Protein AF-A0A9X0CPQ0-F1 (afdb_monomer_lite)

Sequence (81 aa):
MKYSSSFNVGFVLYTGEDIDQYQKGNFKKQVEFVKGIAKTLKEDGDDTKVGVITYSDNPYVKLRFDENATHAELGTVFGQY

InterPro domains:
  IPR002035 von Willebrand factor, type A [PF00092] (23-73)
  IPR002035 von Willebrand factor, type A [PS50234] (8-81)
  IPR036465 von Willebrand factor A-like domain superfamily [G3DSA:3.40.50.410] (2-78)
  IPR036465 von Willebrand factor A-like domain superfamily [SSF53300] (23-74)

Radius of gyration: 13.7 Å; chains: 1; bounding box: 35×22×36 Å

Organism: NCBI:txid174260

Secondary structure (DSSP, 8-state):
-------EEEEEEE--TTTTSSSTTHHHHHHHHHHHHHHHH--TTSS-EEEEEEESSSEEEEE-GGG---HHHHHHHHHT-

Foldseek 3Di:
DDPQPAEEDEDEAEDEPCCCVPHPCSSVVRLVVVLVVVPVNDDQPHLHFYWYWYDDPDIDTQGDRVVSDDNVNSVVSSVVD

pLDDT: mean 86.74, std 12.14, range [35.34, 96.38]

Structure (mmCIF, N/CA/C/O backbone):
data_AF-A0A9X0CPQ0-F1
#
_entry.id   AF-A0A9X0CPQ0-F1
#
loop_
_atom_site.group_PDB
_atom_site.id
_atom_site.type_symbol
_atom_site.label_atom_id
_atom_site.label_alt_id
_atom_site.label_comp_id
_atom_site.label_asym_id
_atom_site.label_entity_id
_atom_site.label_seq_id
_atom_site.pdbx_PDB_ins_code
_atom_site.Cartn_x
_atom_site.Cartn_y
_atom_site.Cartn_z
_atom_site.occupancy
_atom_site.B_iso_or_equiv
_atom_site.auth_seq_id
_atom_site.auth_comp_id
_atom_site.auth_asym_id
_atom_site.auth_atom_id
_atom_site.pdbx_PDB_model_num
ATOM 1 N N . MET A 1 1 ? -27.117 8.670 14.633 1.00 35.34 1 MET A N 1
ATOM 2 C CA . MET A 1 1 ? -27.175 7.432 13.827 1.00 35.34 1 MET A CA 1
ATOM 3 C C . MET A 1 1 ? -25.788 7.193 13.257 1.00 35.34 1 MET A C 1
ATOM 5 O O . MET A 1 1 ? -25.357 7.966 12.415 1.00 35.34 1 MET A O 1
ATOM 9 N N . LYS A 1 2 ? -25.049 6.223 13.803 1.00 43.50 2 LYS A N 1
ATOM 10 C CA . LYS A 1 2 ? -23.719 5.839 13.316 1.00 43.50 2 LYS A CA 1
ATOM 11 C C . LYS A 1 2 ? -23.974 4.780 12.244 1.00 43.50 2 LYS A C 1
ATOM 13 O O . LYS A 1 2 ? -24.496 3.721 12.582 1.00 43.50 2 LYS A O 1
ATOM 18 N N . TYR A 1 3 ? -23.723 5.075 10.972 1.00 48.16 3 TYR A N 1
ATOM 19 C CA . TYR A 1 3 ? -23.652 4.009 9.973 1.00 48.16 3 TYR A CA 1
ATOM 20 C C . TYR A 1 3 ? -22.487 3.115 10.401 1.00 48.16 3 TYR A C 1
ATOM 22 O O . TYR A 1 3 ? -21.337 3.522 10.322 1.00 48.16 3 TYR A O 1
ATOM 30 N N . SER A 1 4 ? -22.793 1.956 10.972 1.00 54.91 4 SER A N 1
ATOM 31 C CA . SER A 1 4 ? -21.804 0.974 11.413 1.00 54.91 4 SER A CA 1
ATOM 32 C C . SER A 1 4 ? -22.062 -0.323 10.667 1.00 54.91 4 SER A C 1
ATOM 34 O O . SER A 1 4 ? -22.319 -1.366 11.259 1.00 54.91 4 SER A O 1
ATOM 36 N N . SER A 1 5 ? -22.068 -0.245 9.343 1.00 64.81 5 SER A N 1
ATOM 37 C CA . SER A 1 5 ? -21.816 -1.420 8.526 1.00 64.81 5 SER A CA 1
ATOM 38 C C . SER A 1 5 ? -20.305 -1.522 8.382 1.00 64.81 5 SER A C 1
ATOM 40 O O . SER A 1 5 ? -19.725 -0.844 7.537 1.00 64.81 5 SER A O 1
ATOM 42 N N . SER A 1 6 ? -19.673 -2.308 9.248 1.00 76.00 6 SER A N 1
ATOM 43 C CA . SER A 1 6 ? -18.278 -2.714 9.089 1.00 76.00 6 SER A CA 1
ATOM 44 C C . SER A 1 6 ? -18.139 -3.400 7.728 1.00 76.00 6 SER A C 1
ATOM 46 O O . SER A 1 6 ? -18.943 -4.274 7.395 1.00 76.00 6 SER A O 1
ATOM 48 N N . PHE A 1 7 ? -17.166 -2.996 6.917 1.00 85.06 7 PHE A N 1
ATOM 49 C CA . PHE A 1 7 ? -16.914 -3.606 5.612 1.00 85.06 7 PHE A CA 1
ATOM 50 C C . PHE A 1 7 ? -15.436 -3.957 5.468 1.00 85.06 7 PHE A C 1
ATOM 52 O O . PHE A 1 7 ? -14.574 -3.406 6.145 1.00 85.06 7 PHE A O 1
ATOM 59 N N . ASN A 1 8 ? -15.139 -4.894 4.574 1.00 90.06 8 ASN A N 1
ATOM 60 C CA . ASN A 1 8 ? -13.766 -5.260 4.252 1.00 90.06 8 ASN A CA 1
ATOM 61 C C . ASN A 1 8 ? -13.445 -4.740 2.854 1.00 90.06 8 ASN A C 1
ATOM 63 O O . ASN A 1 8 ? -14.224 -4.954 1.924 1.00 90.06 8 ASN A O 1
ATOM 67 N N . VAL A 1 9 ? -12.303 -4.076 2.701 1.00 91.94 9 VAL A N 1
ATOM 68 C CA . VAL A 1 9 ? -11.849 -3.521 1.422 1.00 91.94 9 VAL A CA 1
ATOM 69 C C . VAL A 1 9 ? -10.475 -4.068 1.058 1.00 91.94 9 VAL A C 1
ATOM 71 O O . VAL A 1 9 ? -9.480 -3.831 1.741 1.00 91.94 9 VAL A O 1
ATOM 74 N N . GLY A 1 10 ? -10.425 -4.836 -0.029 1.00 94.06 10 GLY A N 1
ATOM 75 C CA . GLY A 1 10 ? -9.185 -5.363 -0.588 1.00 94.06 10 GLY A CA 1
ATOM 76 C C . GLY A 1 10 ? -8.684 -4.488 -1.730 1.00 94.06 10 GLY A C 1
ATOM 77 O O . GLY A 1 10 ? -9.429 -4.220 -2.670 1.00 94.06 10 GLY A O 1
ATOM 78 N N . PHE A 1 11 ? -7.418 -4.087 -1.676 1.00 95.25 11 PHE A N 1
ATOM 79 C CA . PHE A 1 11 ? -6.736 -3.403 -2.768 1.00 95.25 11 PHE A CA 1
ATOM 80 C C . PHE A 1 11 ? -5.810 -4.371 -3.500 1.00 95.25 11 PHE A C 1
ATOM 82 O O . PHE A 1 11 ? -5.015 -5.076 -2.877 1.00 95.25 11 PHE A O 1
ATOM 89 N N . VAL A 1 12 ? -5.895 -4.375 -4.829 1.00 96.38 12 VAL A N 1
ATOM 90 C CA . VAL A 1 12 ? -5.034 -5.174 -5.706 1.00 96.38 12 VAL A CA 1
ATOM 91 C C . VAL A 1 12 ? -4.213 -4.208 -6.557 1.00 96.38 12 VAL A C 1
ATOM 93 O O . VAL A 1 12 ? -4.758 -3.496 -7.396 1.00 96.38 12 VAL A O 1
ATOM 96 N N . LEU A 1 13 ? -2.914 -4.124 -6.275 1.00 95.19 13 LEU A N 1
ATOM 97 C CA . LEU A 1 13 ? -1.999 -3.129 -6.829 1.00 95.19 13 LEU A CA 1
ATOM 98 C C . LEU A 1 13 ? -1.113 -3.764 -7.891 1.00 95.19 13 LEU A C 1
ATOM 100 O O . LEU A 1 13 ? -0.383 -4.709 -7.601 1.00 95.19 13 LEU A O 1
ATOM 104 N N . TYR A 1 14 ? -1.119 -3.196 -9.092 1.00 95.00 14 TYR A N 1
ATOM 105 C CA . TYR A 1 14 ? -0.154 -3.566 -10.116 1.00 95.00 14 TYR A CA 1
ATOM 106 C C . TYR A 1 14 ? 1.246 -3.061 -9.747 1.00 95.00 14 TYR A C 1
ATOM 108 O O . TYR A 1 14 ? 1.377 -1.939 -9.252 1.00 95.00 14 TYR A O 1
ATOM 116 N N . THR A 1 15 ? 2.271 -3.883 -9.973 1.00 93.44 15 THR A N 1
ATOM 117 C CA . THR A 1 15 ? 3.688 -3.582 -9.699 1.00 93.44 15 THR A CA 1
ATOM 118 C C . THR A 1 15 ? 4.610 -4.061 -10.825 1.00 93.44 15 THR A C 1
ATOM 120 O O . THR A 1 15 ? 5.763 -4.406 -10.568 1.00 93.44 15 THR A O 1
ATOM 123 N N . GLY A 1 16 ? 4.103 -4.180 -12.056 1.00 94.56 16 GLY A N 1
ATOM 124 C CA . GLY A 1 16 ? 4.913 -4.615 -13.196 1.00 94.56 16 GLY A CA 1
ATOM 125 C C . GLY A 1 16 ? 5.939 -3.573 -13.643 1.00 94.56 16 GLY A C 1
ATOM 126 O O . GLY A 1 16 ? 5.847 -2.395 -13.300 1.00 94.56 16 GLY A O 1
ATOM 127 N N . GLU A 1 17 ? 6.928 -4.021 -14.418 1.00 92.88 17 GLU A N 1
ATOM 128 C CA . GLU A 1 17 ? 8.084 -3.210 -14.836 1.00 92.88 17 GLU A CA 1
ATOM 129 C C . GLU A 1 17 ? 7.697 -1.967 -15.653 1.00 92.88 17 GLU A C 1
ATOM 131 O O . GLU A 1 17 ? 8.402 -0.958 -15.653 1.00 92.88 17 GLU A O 1
ATOM 136 N N . ASP A 1 18 ? 6.552 -2.017 -16.326 1.00 95.19 18 ASP A N 1
ATOM 137 C CA . ASP A 1 18 ? 6.044 -0.974 -17.210 1.00 95.19 18 ASP A CA 1
ATOM 138 C C . ASP A 1 18 ? 5.152 0.061 -16.495 1.00 95.19 18 ASP A C 1
ATOM 140 O O . ASP A 1 18 ? 4.612 0.966 -17.134 1.00 95.19 18 ASP A O 1
ATOM 144 N N . ILE A 1 19 ? 5.014 -0.012 -15.167 1.00 94.19 19 ILE A N 1
ATOM 145 C CA . ILE A 1 19 ? 4.162 0.900 -14.385 1.00 94.19 19 ILE A CA 1
ATOM 146 C C . ILE A 1 19 ? 4.518 2.384 -14.568 1.00 94.19 19 ILE A C 1
ATOM 148 O O . ILE A 1 19 ? 3.646 3.256 -14.573 1.00 94.19 19 ILE A O 1
ATOM 152 N N . ASP A 1 20 ? 5.797 2.667 -14.797 1.00 95.88 20 ASP A N 1
ATOM 153 C CA . ASP A 1 20 ? 6.331 4.012 -14.999 1.00 95.88 20 ASP A CA 1
ATOM 154 C C . ASP A 1 20 ? 6.607 4.329 -16.483 1.00 95.88 20 ASP A C 1
ATOM 156 O O . ASP A 1 20 ? 7.149 5.394 -16.788 1.00 95.88 20 ASP A O 1
ATOM 160 N N . GLN A 1 21 ? 6.209 3.452 -17.420 1.00 95.69 21 GLN A N 1
ATOM 161 C CA . GLN A 1 21 ? 6.528 3.582 -18.852 1.00 95.69 21 GLN A CA 1
ATOM 162 C C . GLN A 1 21 ? 6.024 4.900 -19.461 1.00 95.69 21 GLN A C 1
ATOM 164 O O . GLN A 1 21 ? 6.711 5.523 -20.268 1.00 95.69 21 GLN A O 1
ATOM 169 N N . TYR A 1 22 ? 4.829 5.340 -19.054 1.00 90.25 22 TYR A N 1
ATOM 170 C CA . TYR A 1 22 ? 4.189 6.549 -19.578 1.00 90.25 22 TYR A CA 1
ATOM 171 C C . TYR A 1 22 ? 4.554 7.796 -18.773 1.00 90.25 22 TYR A C 1
ATOM 173 O O . TYR A 1 22 ? 4.597 8.898 -19.317 1.00 90.25 22 TYR A O 1
ATOM 181 N N . GLN A 1 23 ? 4.802 7.639 -17.471 1.00 96.00 23 GLN A N 1
ATOM 182 C CA . GLN A 1 23 ? 5.216 8.727 -16.598 1.00 96.00 23 GLN A CA 1
ATOM 183 C C . GLN A 1 23 ? 5.920 8.174 -15.356 1.00 96.00 23 GLN A C 1
ATOM 185 O O . GLN A 1 23 ? 5.347 7.393 -14.600 1.00 96.00 23 GLN A O 1
ATOM 190 N N . LYS A 1 24 ? 7.139 8.662 -15.100 1.00 95.81 24 LYS A N 1
ATOM 191 C CA . LYS A 1 24 ? 7.887 8.342 -13.878 1.00 95.81 24 LYS A CA 1
ATOM 192 C C . LYS A 1 24 ? 7.096 8.723 -12.625 1.00 95.81 24 LYS A C 1
ATOM 194 O O . LYS A 1 24 ? 6.543 9.825 -12.542 1.00 95.81 24 LYS A O 1
ATOM 199 N N . GLY A 1 25 ? 7.108 7.840 -11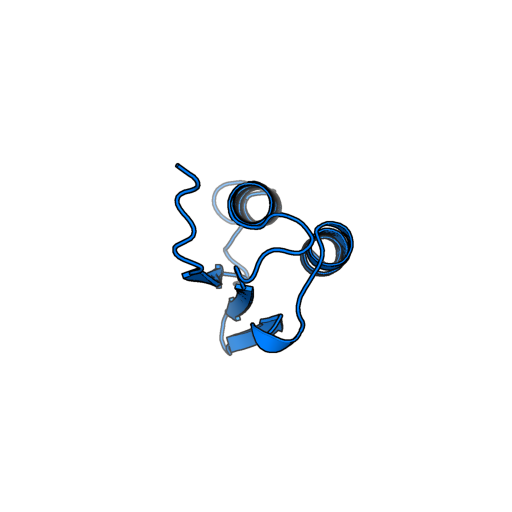.630 1.00 95.12 25 GLY A N 1
ATOM 200 C CA . GLY A 1 25 ? 6.425 8.030 -10.355 1.00 95.12 25 GLY A CA 1
ATOM 201 C C . GLY A 1 25 ? 4.941 7.662 -10.371 1.00 95.12 25 GLY A C 1
ATOM 202 O O . GLY A 1 25 ? 4.235 8.001 -9.420 1.00 95.12 25 GLY A O 1
ATOM 203 N N . ASN A 1 26 ? 4.450 6.982 -11.408 1.00 95.19 26 ASN A N 1
ATOM 204 C CA . ASN A 1 26 ? 3.092 6.444 -11.426 1.00 95.19 26 ASN A CA 1
ATOM 205 C C . ASN A 1 26 ? 2.897 5.398 -10.333 1.00 95.19 26 ASN A C 1
ATOM 207 O O . ASN A 1 26 ? 1.867 5.431 -9.658 1.00 95.19 26 ASN A O 1
ATOM 211 N N . PHE A 1 27 ? 3.909 4.566 -10.074 1.00 93.19 27 PHE A N 1
ATOM 212 C CA . PHE A 1 27 ? 3.854 3.629 -8.954 1.00 93.19 27 PHE A CA 1
ATOM 213 C C . PHE A 1 27 ? 3.629 4.346 -7.614 1.00 93.19 27 PHE A C 1
ATOM 215 O O . PHE A 1 27 ? 2.693 4.036 -6.877 1.00 93.19 27 PHE A O 1
ATOM 222 N N . LYS A 1 28 ? 4.408 5.400 -7.346 1.00 93.88 28 LYS A N 1
ATOM 223 C CA . LYS A 1 28 ? 4.255 6.215 -6.133 1.00 93.88 28 LYS A CA 1
ATOM 224 C C . LYS A 1 28 ? 2.861 6.844 -6.028 1.00 93.88 28 LYS A C 1
ATOM 226 O O . LYS A 1 28 ? 2.268 6.843 -4.953 1.00 93.88 28 LYS A O 1
ATOM 231 N N . LYS A 1 29 ? 2.318 7.376 -7.128 1.00 95.38 29 LYS A N 1
ATOM 232 C CA . LYS A 1 29 ? 0.961 7.956 -7.144 1.00 95.38 29 LYS A CA 1
ATOM 233 C C . LYS A 1 29 ? -0.108 6.911 -6.827 1.00 95.38 29 LYS A C 1
ATOM 235 O O . LYS A 1 29 ? -1.027 7.210 -6.071 1.00 95.38 29 LYS A O 1
ATOM 240 N N . GLN A 1 30 ? 0.018 5.703 -7.378 1.00 95.19 30 GLN A N 1
ATOM 241 C CA . GLN A 1 30 ? -0.886 4.588 -7.097 1.00 95.19 30 GLN A CA 1
ATOM 242 C C . GLN A 1 30 ? -0.862 4.214 -5.610 1.00 95.19 30 GLN A C 1
ATOM 244 O O . GLN A 1 30 ? -1.921 4.088 -4.996 1.00 95.19 30 GLN A O 1
ATOM 249 N N . VAL A 1 31 ? 0.329 4.080 -5.018 1.00 93.75 31 VAL A N 1
ATOM 250 C CA . VAL A 1 31 ? 0.490 3.773 -3.588 1.00 93.75 31 VAL A CA 1
ATOM 251 C C . VAL A 1 31 ? -0.126 4.867 -2.712 1.00 93.75 31 VAL A C 1
ATOM 253 O O . VAL A 1 31 ? -0.907 4.560 -1.812 1.00 93.75 31 VAL A O 1
ATOM 256 N N . GLU A 1 32 ? 0.150 6.143 -2.995 1.00 94.56 32 GLU A N 1
ATOM 257 C CA . GLU A 1 32 ? -0.404 7.259 -2.213 1.00 94.56 32 GLU A CA 1
ATOM 258 C C . GLU A 1 32 ? -1.930 7.386 -2.360 1.00 94.56 32 GLU A C 1
ATOM 260 O O . GLU A 1 32 ? -2.615 7.697 -1.385 1.00 94.56 32 GLU A O 1
ATOM 265 N N . PHE A 1 33 ? -2.487 7.074 -3.534 1.00 95.06 33 PHE A N 1
ATOM 266 C CA . PHE A 1 33 ? -3.935 7.012 -3.738 1.00 95.06 33 PHE A CA 1
ATOM 267 C C . PHE A 1 33 ? -4.588 5.931 -2.867 1.00 95.06 33 PHE A C 1
ATOM 269 O O . PHE A 1 33 ? -5.531 6.217 -2.127 1.00 95.06 33 PHE A O 1
ATOM 276 N N . VAL A 1 34 ? -4.057 4.703 -2.903 1.00 94.38 34 VAL A N 1
ATOM 277 C CA . VAL A 1 34 ? -4.578 3.592 -2.093 1.00 94.38 34 VAL A CA 1
ATOM 278 C C . VAL A 1 34 ? -4.444 3.894 -0.601 1.00 94.38 34 VAL A C 1
ATOM 280 O O . VAL A 1 34 ? -5.395 3.696 0.152 1.00 94.38 34 VAL A O 1
ATOM 283 N N . LYS A 1 35 ? -3.301 4.431 -0.173 1.00 91.62 35 LYS A N 1
ATOM 284 C CA . LYS A 1 35 ? -3.058 4.856 1.210 1.00 91.62 35 LYS A CA 1
ATOM 285 C C . LYS A 1 35 ? -4.060 5.911 1.678 1.00 91.62 35 LYS A C 1
ATOM 287 O O . LYS A 1 35 ? -4.539 5.820 2.806 1.00 91.62 35 LYS A O 1
ATOM 292 N N . GLY A 1 36 ? -4.384 6.889 0.830 1.00 92.19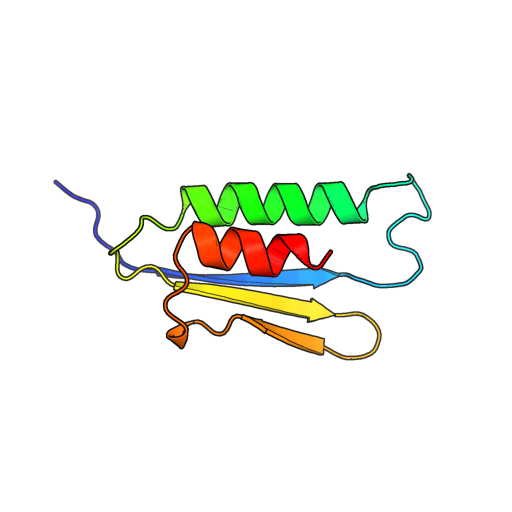 36 GLY A N 1
ATOM 293 C CA . GLY A 1 36 ? -5.399 7.901 1.118 1.00 92.19 36 GLY A CA 1
ATOM 294 C C . GLY A 1 36 ? -6.775 7.279 1.345 1.00 92.19 36 GLY A C 1
ATOM 295 O O . GLY A 1 36 ? -7.379 7.503 2.390 1.00 92.19 36 GLY A O 1
ATOM 296 N N . ILE A 1 37 ? -7.226 6.426 0.420 1.00 92.12 37 ILE A N 1
ATOM 297 C CA . ILE A 1 37 ? -8.521 5.739 0.536 1.00 92.12 37 ILE A CA 1
ATOM 298 C C . ILE A 1 37 ? -8.555 4.831 1.768 1.00 92.12 37 ILE A C 1
ATOM 300 O O . ILE A 1 37 ? -9.503 4.902 2.543 1.00 92.12 37 ILE A O 1
ATOM 304 N N . ALA A 1 38 ? -7.529 4.004 1.983 1.00 89.75 38 ALA A N 1
ATOM 305 C CA . ALA A 1 38 ? -7.471 3.083 3.116 1.00 89.75 38 ALA A CA 1
ATOM 306 C C . ALA A 1 38 ? -7.609 3.819 4.458 1.00 89.75 38 ALA A C 1
ATOM 308 O O . ALA A 1 38 ? -8.369 3.380 5.316 1.00 89.75 38 ALA A O 1
ATOM 309 N N . LYS A 1 39 ? -6.939 4.970 4.610 1.00 87.12 39 LYS A N 1
ATOM 310 C CA . LYS A 1 39 ? -7.047 5.817 5.808 1.00 87.12 39 LYS A CA 1
ATOM 311 C C . LYS A 1 39 ? -8.401 6.506 5.959 1.00 87.12 39 LYS A C 1
ATOM 313 O O . LYS A 1 39 ? -8.808 6.767 7.079 1.00 87.12 39 LYS A O 1
ATOM 318 N N . THR A 1 40 ? -9.085 6.829 4.861 1.00 88.25 40 THR A N 1
ATOM 319 C CA . THR A 1 40 ? -10.443 7.399 4.909 1.00 88.25 40 THR A CA 1
ATOM 320 C C . THR A 1 40 ? -11.494 6.354 5.272 1.00 88.25 40 THR A C 1
ATOM 322 O O . THR A 1 40 ? -12.484 6.678 5.917 1.00 88.25 40 THR A O 1
ATOM 325 N N . LEU A 1 41 ? -11.310 5.114 4.816 1.00 86.25 41 LEU A N 1
ATOM 326 C CA . LEU A 1 41 ? -12.280 4.039 5.007 1.00 86.25 41 LEU A CA 1
ATOM 327 C C . LEU A 1 41 ? -12.158 3.365 6.372 1.00 86.25 41 LEU A C 1
ATOM 329 O O . LEU A 1 41 ? -13.168 2.915 6.901 1.00 86.25 41 LEU A O 1
ATOM 333 N N . LYS A 1 42 ? -10.943 3.279 6.919 1.00 83.56 42 LYS A N 1
ATOM 334 C CA . LYS A 1 42 ? -10.677 2.663 8.214 1.00 83.56 42 LYS A CA 1
ATOM 335 C C . LYS A 1 42 ? -10.434 3.728 9.271 1.00 83.56 42 LYS A C 1
ATOM 337 O O . LYS A 1 42 ? -9.524 4.527 9.102 1.00 83.56 42 LYS A O 1
ATOM 342 N N . GLU A 1 43 ? -11.161 3.673 10.378 1.00 83.81 43 GLU A N 1
ATOM 343 C CA . GLU A 1 43 ? -10.813 4.396 11.607 1.00 83.81 43 GLU A CA 1
ATOM 344 C C . GLU A 1 43 ? -10.090 3.459 12.589 1.00 83.81 43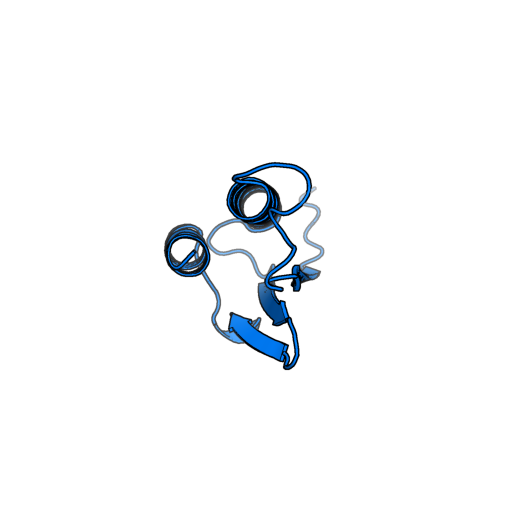 GLU A C 1
ATOM 346 O O . GLU A 1 43 ? -10.364 2.255 12.649 1.00 83.81 43 GLU A O 1
ATOM 351 N N . ASP A 1 44 ? -9.158 3.992 13.381 1.00 77.62 44 ASP A N 1
ATOM 352 C CA . ASP A 1 44 ? -8.469 3.191 14.396 1.00 77.62 44 ASP A CA 1
ATOM 353 C C . ASP A 1 44 ? -9.478 2.715 15.461 1.00 77.62 44 ASP A C 1
ATOM 355 O O . ASP A 1 44 ? -10.168 3.509 16.103 1.00 77.62 44 ASP A O 1
ATOM 359 N N . GLY A 1 45 ? -9.571 1.394 15.643 1.00 74.19 45 GLY A N 1
ATOM 360 C CA . GLY A 1 45 ? -10.512 0.762 16.574 1.00 74.19 45 GLY A CA 1
ATOM 361 C C . GLY A 1 45 ? -11.899 0.441 16.002 1.00 74.19 45 GLY A C 1
ATOM 362 O O . GLY A 1 45 ? -12.755 -0.010 16.762 1.00 74.19 45 GLY A O 1
ATOM 363 N N . ASP A 1 46 ? -12.138 0.643 14.701 1.00 81.12 46 ASP A N 1
ATOM 364 C CA . ASP A 1 46 ? -13.322 0.107 14.021 1.00 81.12 46 ASP A CA 1
ATOM 365 C C . ASP A 1 46 ? -13.106 -1.318 13.467 1.00 81.12 46 ASP A C 1
ATOM 367 O O . ASP A 1 46 ? -11.977 -1.797 13.307 1.00 81.12 46 ASP A O 1
ATOM 371 N N . ASP A 1 47 ? -14.214 -1.991 13.150 1.00 85.31 47 ASP A N 1
ATOM 372 C CA . ASP A 1 47 ? -14.230 -3.346 12.583 1.00 85.31 47 ASP A CA 1
ATOM 373 C C . ASP A 1 47 ? -13.955 -3.374 11.064 1.00 85.31 47 ASP A C 1
ATOM 375 O O . ASP A 1 47 ? -14.001 -4.444 10.451 1.00 85.31 47 ASP A O 1
ATOM 379 N N . THR A 1 48 ? -13.699 -2.224 10.428 1.00 87.31 48 THR A N 1
ATOM 380 C CA . THR A 1 48 ? -13.362 -2.149 9.001 1.00 87.31 48 THR A CA 1
ATOM 381 C C . THR A 1 48 ? -11.981 -2.751 8.786 1.00 87.31 48 THR A C 1
ATOM 383 O O . THR A 1 48 ? -11.016 -2.391 9.467 1.00 87.31 48 THR A O 1
ATOM 386 N N . LYS A 1 49 ? -11.850 -3.660 7.818 1.00 90.25 49 LYS A N 1
ATOM 387 C CA . LYS A 1 49 ? -10.572 -4.329 7.532 1.00 90.25 49 LYS A CA 1
ATOM 388 C C . LYS A 1 49 ? -10.055 -3.953 6.157 1.00 90.25 49 LYS A C 1
ATOM 390 O O . LYS A 1 49 ? -10.795 -3.945 5.174 1.00 90.25 4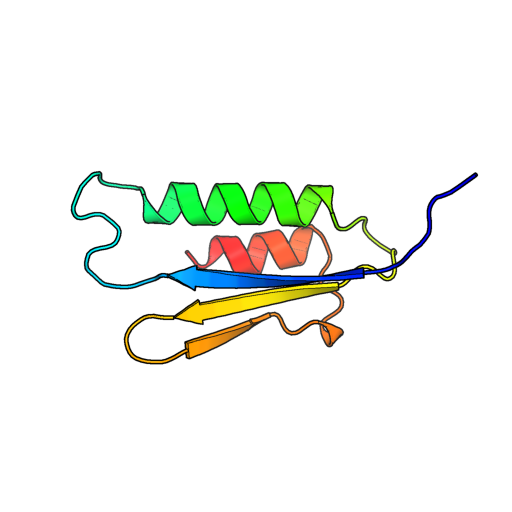9 LYS A O 1
ATOM 395 N N . VAL A 1 50 ? -8.756 -3.692 6.092 1.00 91.81 50 VAL A N 1
ATOM 396 C CA . VAL A 1 50 ? -8.037 -3.387 4.855 1.00 91.81 50 VAL A CA 1
ATOM 397 C C . VAL A 1 50 ? -7.136 -4.564 4.515 1.00 91.81 50 VAL A C 1
ATOM 399 O O . VAL A 1 50 ? -6.466 -5.110 5.385 1.00 91.81 50 VAL A O 1
ATOM 402 N N . GLY A 1 51 ? -7.141 -4.964 3.250 1.00 93.38 51 GLY A N 1
ATOM 403 C CA . GLY A 1 51 ? -6.269 -6.001 2.714 1.00 93.38 51 GLY A CA 1
ATOM 404 C C . GLY A 1 51 ? -5.527 -5.464 1.502 1.00 93.38 51 GLY A C 1
ATOM 405 O O . GLY A 1 51 ? -6.068 -4.646 0.757 1.00 93.38 51 GLY A O 1
ATOM 406 N N . VAL A 1 52 ? -4.290 -5.908 1.300 1.00 94.31 52 VAL A N 1
ATOM 407 C CA . VAL A 1 52 ? -3.438 -5.438 0.201 1.00 94.31 52 VAL A CA 1
ATOM 408 C C . VAL A 1 52 ? -2.767 -6.626 -0.470 1.00 94.31 52 VAL A C 1
ATOM 410 O O . VAL A 1 52 ? -2.103 -7.434 0.182 1.00 94.31 52 VAL A O 1
ATOM 413 N N . ILE A 1 53 ? -2.914 -6.706 -1.788 1.00 95.50 53 ILE A N 1
ATOM 414 C CA . ILE A 1 53 ? -2.214 -7.645 -2.663 1.00 95.50 53 ILE A CA 1
ATOM 415 C C . ILE A 1 53 ? -1.466 -6.824 -3.710 1.00 95.50 53 ILE A C 1
ATOM 417 O O . ILE A 1 53 ? -2.036 -5.912 -4.302 1.00 95.50 53 ILE A O 1
ATOM 421 N N . THR A 1 54 ? -0.205 -7.153 -3.963 1.00 95.31 54 THR A N 1
ATOM 422 C CA . THR A 1 54 ? 0.544 -6.642 -5.121 1.00 95.31 54 THR A CA 1
ATOM 423 C C . THR A 1 54 ? 0.626 -7.720 -6.188 1.00 95.31 54 THR A C 1
ATOM 425 O O . THR A 1 54 ? 0.763 -8.890 -5.834 1.00 95.31 54 THR A O 1
ATOM 428 N N . TYR A 1 55 ? 0.590 -7.358 -7.467 1.00 95.75 55 TYR A N 1
ATOM 429 C CA . TYR A 1 55 ? 0.760 -8.312 -8.558 1.00 95.75 55 TYR A CA 1
ATOM 430 C C . TYR A 1 55 ? 1.613 -7.753 -9.702 1.00 95.75 55 TYR A C 1
ATOM 432 O O . TYR A 1 55 ? 1.475 -6.599 -10.107 1.00 95.75 55 TYR A O 1
ATOM 440 N N . SER A 1 56 ? 2.458 -8.623 -10.245 1.00 94.81 56 SER A N 1
ATOM 441 C CA . SER A 1 56 ? 3.040 -8.523 -11.585 1.00 94.81 56 SER A CA 1
ATOM 442 C C . SER A 1 56 ? 2.866 -9.891 -12.251 1.00 94.81 56 SER A C 1
ATOM 444 O O . SER A 1 56 ? 1.731 -10.272 -12.528 1.00 94.81 56 SER A O 1
ATOM 446 N N . ASP A 1 57 ? 3.931 -10.679 -12.383 1.00 95.56 57 ASP A N 1
ATOM 447 C CA . ASP A 1 57 ? 3.862 -12.065 -12.857 1.00 95.56 57 ASP A CA 1
ATOM 448 C C . ASP A 1 57 ? 3.178 -12.981 -11.835 1.00 95.56 57 ASP A C 1
ATOM 450 O O . ASP A 1 57 ? 2.433 -13.889 -12.195 1.00 95.56 57 ASP A O 1
ATOM 454 N N . ASN A 1 58 ? 3.421 -12.732 -10.543 1.00 95.69 58 ASN A N 1
ATOM 455 C CA . ASN A 1 58 ? 2.836 -13.481 -9.437 1.00 95.69 58 ASN A CA 1
ATOM 456 C C . ASN A 1 58 ? 2.223 -12.527 -8.399 1.00 95.69 58 ASN A C 1
ATOM 458 O O . ASN A 1 58 ? 2.798 -11.468 -8.123 1.00 95.69 58 ASN A O 1
ATOM 462 N N . PRO A 1 59 ? 1.072 -12.879 -7.798 1.00 96.38 59 PRO A N 1
ATOM 463 C CA . PRO A 1 59 ? 0.484 -12.103 -6.719 1.00 96.38 59 PRO A CA 1
ATOM 464 C C . P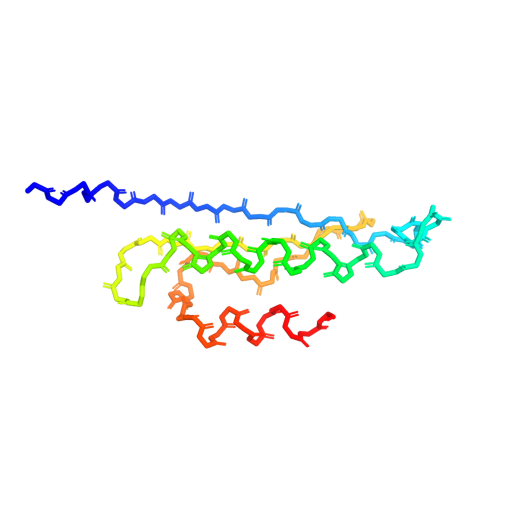RO A 1 59 ? 1.188 -12.370 -5.380 1.00 96.38 59 PRO A C 1
ATOM 466 O O . PRO A 1 59 ? 1.537 -13.503 -5.054 1.00 96.38 59 PRO A O 1
ATOM 469 N N . TYR A 1 60 ? 1.308 -11.330 -4.557 1.00 94.69 60 TYR A N 1
ATOM 470 C CA . TYR A 1 60 ? 1.828 -11.398 -3.193 1.00 94.69 60 TYR A CA 1
ATOM 471 C C . TYR A 1 60 ? 0.874 -10.697 -2.231 1.00 94.69 60 TYR A C 1
ATOM 473 O O . TYR A 1 60 ? 0.540 -9.526 -2.417 1.00 94.69 60 TYR A O 1
ATOM 481 N N . VAL A 1 61 ? 0.462 -11.399 -1.176 1.00 94.25 61 VAL A N 1
ATOM 482 C CA . VAL A 1 61 ? -0.308 -10.803 -0.078 1.00 94.25 61 VAL A CA 1
ATOM 483 C C . VAL A 1 61 ? 0.635 -9.955 0.771 1.00 94.25 61 VAL A C 1
ATOM 485 O O . VAL A 1 61 ? 1.662 -10.447 1.234 1.00 94.25 61 VAL A O 1
ATOM 488 N N . LYS A 1 62 ? 0.292 -8.681 0.951 1.00 91.88 62 LYS A N 1
ATOM 489 C CA . LYS A 1 62 ? 1.069 -7.705 1.728 1.00 91.88 62 LYS A CA 1
ATOM 490 C C . LYS A 1 62 ? 0.415 -7.347 3.050 1.00 91.88 62 LYS A C 1
ATOM 492 O O . LYS A 1 62 ? 1.126 -7.020 3.990 1.00 91.88 62 LYS A O 1
ATOM 497 N N . LEU A 1 63 ? -0.912 -7.409 3.096 1.00 91.50 63 LEU A N 1
ATOM 498 C CA . LEU A 1 63 ? -1.694 -7.218 4.307 1.00 91.50 63 LEU A CA 1
ATOM 499 C C . LEU A 1 63 ? -2.952 -8.081 4.229 1.00 91.50 63 LEU A C 1
ATOM 501 O O . LEU A 1 63 ? -3.689 -8.013 3.238 1.00 91.50 63 LEU A O 1
ATOM 505 N N . ARG A 1 64 ? -3.198 -8.884 5.260 1.00 92.50 64 ARG A N 1
ATOM 506 C CA . ARG A 1 64 ? -4.442 -9.644 5.420 1.00 92.50 64 ARG A CA 1
ATOM 507 C C . ARG A 1 64 ? -5.446 -8.861 6.260 1.00 92.50 64 ARG A C 1
ATOM 509 O O . ARG A 1 64 ? -5.087 -8.029 7.081 1.00 92.50 64 ARG A O 1
ATOM 516 N N . PHE A 1 65 ? -6.731 -9.159 6.083 1.00 89.75 65 PHE A N 1
ATOM 517 C CA . PHE A 1 65 ? -7.799 -8.480 6.820 1.00 89.75 65 PHE A CA 1
ATOM 518 C C . PHE A 1 65 ? -7.732 -8.688 8.340 1.00 89.75 65 PHE A C 1
ATOM 520 O O . PHE A 1 65 ? -8.161 -7.827 9.101 1.00 89.75 65 PHE A O 1
ATOM 527 N N . ASP A 1 66 ? -7.252 -9.840 8.796 1.00 83.06 66 ASP A N 1
ATOM 528 C CA . ASP A 1 66 ? -7.172 -10.219 10.208 1.00 83.06 66 ASP A CA 1
ATOM 529 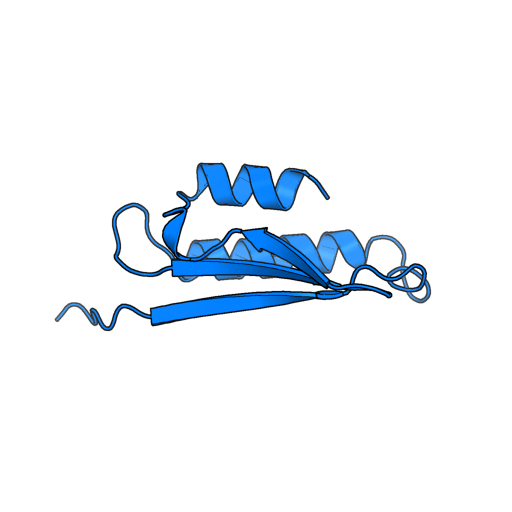C C . ASP A 1 66 ? -5.973 -9.621 10.950 1.00 83.06 66 ASP A C 1
ATOM 531 O O . ASP A 1 66 ? -5.950 -9.659 12.177 1.00 83.06 66 ASP A O 1
ATOM 535 N N . GLU A 1 67 ? -5.041 -8.987 10.238 1.00 81.38 67 GLU A N 1
ATOM 536 C CA . GLU A 1 67 ? -3.891 -8.293 10.827 1.00 81.38 67 GLU A CA 1
ATOM 537 C C . GLU A 1 67 ? -4.281 -6.955 11.498 1.00 81.38 67 GLU A C 1
ATOM 539 O O . GLU A 1 67 ? -3.414 -6.286 12.042 1.00 81.38 67 GLU A O 1
ATOM 544 N N . ASN A 1 68 ? -5.579 -6.585 11.514 1.00 66.19 68 ASN A N 1
ATOM 545 C CA . ASN A 1 68 ? -6.164 -5.436 12.237 1.00 66.19 68 ASN A CA 1
ATOM 546 C C . ASN A 1 68 ? -5.319 -4.145 12.158 1.00 66.19 68 ASN A C 1
ATOM 548 O O . ASN A 1 68 ? -5.135 -3.448 13.154 1.00 66.19 68 ASN A O 1
ATOM 552 N N . ALA A 1 69 ? -4.842 -3.814 10.954 1.00 76.56 69 ALA A N 1
ATOM 553 C CA . ALA A 1 69 ? -3.872 -2.744 10.753 1.00 76.56 69 ALA A CA 1
ATOM 554 C C . ALA A 1 69 ? -4.412 -1.359 11.139 1.00 76.56 69 ALA A C 1
ATOM 556 O O . ALA A 1 69 ? -5.373 -0.864 10.549 1.00 76.56 69 ALA A O 1
ATOM 557 N N . THR A 1 70 ? -3.745 -0.712 12.084 1.00 82.38 70 THR A N 1
ATOM 558 C CA . THR A 1 70 ? -3.883 0.710 12.419 1.00 82.38 70 THR A CA 1
ATOM 559 C C . THR A 1 70 ? -3.435 1.609 11.264 1.00 82.38 70 THR A C 1
ATOM 561 O O . THR A 1 70 ? -2.729 1.185 10.340 1.00 82.38 70 THR A O 1
ATOM 564 N N . HIS A 1 71 ? -3.760 2.902 11.326 1.00 83.19 71 HIS A N 1
ATOM 565 C CA . HIS A 1 71 ? -3.225 3.900 10.390 1.00 83.19 71 HIS A CA 1
ATOM 566 C C . HIS A 1 71 ? -1.693 3.909 10.313 1.00 83.19 71 HIS A C 1
ATOM 568 O O . HIS A 1 71 ? -1.139 4.190 9.242 1.00 83.19 71 HIS A O 1
ATOM 574 N N . ALA A 1 72 ? -1.012 3.623 11.427 1.00 83.12 72 ALA A N 1
ATOM 575 C CA . ALA A 1 72 ? 0.443 3.538 11.489 1.00 83.12 72 ALA A CA 1
ATOM 576 C C . ALA A 1 72 ? 0.965 2.331 10.698 1.00 83.12 72 ALA A C 1
ATOM 578 O O . ALA A 1 72 ? 1.843 2.489 9.850 1.00 83.12 72 ALA A O 1
ATOM 579 N N . GLU A 1 73 ? 0.371 1.155 10.904 1.00 82.50 73 GLU A N 1
ATOM 580 C CA . GLU A 1 73 ? 0.751 -0.081 10.211 1.00 82.50 73 GLU A CA 1
ATOM 581 C C . GLU A 1 73 ? 0.449 -0.011 8.713 1.00 82.50 73 GLU A C 1
ATOM 583 O O . GLU A 1 73 ? 1.293 -0.393 7.901 1.00 82.50 73 GLU A O 1
ATOM 588 N N . LEU A 1 74 ? -0.688 0.579 8.323 1.00 84.44 74 LEU A N 1
ATOM 589 C CA . LEU A 1 74 ? -0.966 0.906 6.920 1.00 84.44 74 LEU A CA 1
ATOM 590 C C . LEU A 1 74 ? 0.135 1.804 6.342 1.00 84.44 74 LEU A C 1
ATOM 592 O O . LEU A 1 74 ? 0.618 1.571 5.236 1.00 84.44 74 LEU A O 1
ATOM 596 N N . GLY A 1 75 ? 0.581 2.808 7.103 1.00 83.56 75 GLY A N 1
ATOM 597 C CA . GLY A 1 75 ? 1.717 3.652 6.734 1.00 83.56 75 GLY A CA 1
ATOM 598 C C . GLY A 1 75 ? 3.001 2.858 6.486 1.00 83.56 75 GLY A C 1
ATOM 599 O O . GLY A 1 75 ? 3.689 3.130 5.504 1.00 83.56 75 GLY A O 1
ATOM 600 N N . THR A 1 76 ? 3.298 1.860 7.319 1.00 85.94 76 THR A N 1
ATOM 601 C CA . THR A 1 76 ? 4.458 0.974 7.152 1.00 85.94 76 THR A CA 1
ATOM 602 C C . THR A 1 76 ? 4.327 0.079 5.923 1.00 85.94 76 THR A C 1
ATOM 604 O O . THR A 1 76 ? 5.282 -0.011 5.157 1.00 85.94 76 THR A O 1
ATOM 607 N N . VAL A 1 77 ? 3.163 -0.538 5.688 1.00 84.75 77 VAL A N 1
ATOM 608 C CA . VAL A 1 77 ? 2.921 -1.390 4.506 1.00 84.75 77 VAL A CA 1
ATOM 609 C C . VAL A 1 77 ? 3.099 -0.590 3.218 1.00 84.75 77 VAL A C 1
ATOM 611 O O . VAL A 1 77 ? 3.775 -1.049 2.301 1.00 84.75 77 VAL A O 1
ATOM 614 N N . PHE A 1 78 ? 2.543 0.621 3.152 1.00 84.38 78 PHE A N 1
ATOM 615 C CA . PHE A 1 78 ? 2.692 1.485 1.980 1.00 84.38 78 PHE A CA 1
ATOM 616 C C . PHE A 1 78 ? 4.078 2.134 1.878 1.00 84.38 78 PHE A C 1
ATOM 618 O O . PHE A 1 78 ? 4.495 2.470 0.779 1.00 84.38 78 PHE A O 1
ATOM 625 N N . GLY A 1 79 ? 4.804 2.294 2.988 1.00 78.56 79 GLY A N 1
ATOM 626 C CA . GLY A 1 79 ? 6.162 2.848 3.013 1.00 78.56 79 GLY A CA 1
ATOM 627 C C . GLY A 1 79 ? 7.259 1.885 2.549 1.00 78.56 79 GLY A C 1
ATOM 628 O O . GLY A 1 79 ? 8.404 2.303 2.410 1.00 78.56 79 GLY A O 1
ATOM 629 N N . GLN A 1 80 ? 6.930 0.612 2.307 1.00 72.50 80 GLN A N 1
ATOM 630 C CA . GLN A 1 80 ? 7.839 -0.362 1.685 1.00 72.50 80 GLN A CA 1
ATOM 631 C C . GLN A 1 80 ? 7.988 -0.166 0.164 1.00 72.50 80 GLN A C 1
ATOM 633 O O . GLN A 1 80 ? 8.714 -0.932 -0.472 1.00 72.50 80 GLN A O 1
ATOM 638 N N . TYR A 1 81 ? 7.300 0.826 -0.408 1.00 64.62 81 TYR A N 1
ATOM 639 C CA . TYR A 1 81 ? 7.172 1.068 -1.843 1.00 64.62 81 TYR A CA 1
ATOM 640 C C . TYR A 1 81 ? 7.541 2.500 -2.230 1.00 64.62 81 TYR A C 1
ATOM 642 O O . TYR A 1 81 ? 7.191 3.438 -1.477 1.00 64.62 81 TYR A O 1
#